Protein AF-A0A396FC81-F1 (afdb_monomer_lite)

Foldseek 3Di:
DDDDPPQDADPQLVPFPADPLDGPDDGDDPDLQSVVCNNVVDGDDSQQPDADPVRDGNVNVVVD

pLDDT: mean 85.17, std 12.65, range [47.94, 95.56]

Structure (mmCIF, N/CA/C/O backbone):
data_AF-A0A396FC81-F1
#
_entry.id   AF-A0A396FC81-F1
#
loop_
_atom_site.group_PDB
_atom_site.id
_atom_site.type_symbol
_atom_site.label_atom_id
_atom_site.label_alt_id
_atom_site.label_comp_id
_atom_site.label_asym_id
_atom_site.label_entity_id
_atom_site.label_seq_id
_atom_site.pdbx_PDB_ins_code
_atom_site.Cartn_x
_atom_site.Cartn_y
_atom_site.Cartn_z
_atom_site.occupancy
_atom_site.B_iso_or_equiv
_atom_site.auth_seq_id
_atom_site.auth_comp_id
_atom_site.auth_asym_id
_atom_site.auth_atom_id
_atom_site.pdbx_PDB_model_num
ATOM 1 N N . MET A 1 1 ? -3.639 -12.689 -12.961 1.00 47.94 1 MET A N 1
ATOM 2 C CA . MET A 1 1 ? -4.549 -11.907 -13.831 1.00 47.94 1 MET A CA 1
ATOM 3 C C . MET A 1 1 ? -3.690 -11.163 -14.844 1.00 47.94 1 MET A C 1
ATOM 5 O O . MET A 1 1 ? -2.786 -10.468 -14.391 1.00 47.94 1 MET A O 1
ATOM 9 N N . PRO A 1 2 ? -3.891 -11.340 -16.159 1.00 49.31 2 PRO A N 1
ATOM 10 C CA . PRO A 1 2 ? -3.122 -10.609 -17.162 1.00 49.31 2 PRO A CA 1
ATOM 11 C C . PRO A 1 2 ? -3.461 -9.113 -17.112 1.00 49.31 2 PRO A C 1
ATOM 13 O O . PRO A 1 2 ? -4.607 -8.727 -16.877 1.00 49.31 2 PRO A O 1
ATOM 16 N N . VAL A 1 3 ? -2.442 -8.275 -17.286 1.00 55.44 3 VAL A N 1
ATOM 17 C CA . VAL A 1 3 ? -2.581 -6.826 -17.471 1.00 55.44 3 VAL A CA 1
ATOM 18 C C . VAL A 1 3 ? -3.191 -6.591 -18.853 1.00 55.44 3 VAL A C 1
ATOM 20 O O . VAL A 1 3 ? -2.537 -6.843 -19.856 1.00 55.44 3 VAL A O 1
ATOM 23 N N . ASN A 1 4 ? -4.453 -6.160 -18.910 1.00 53.06 4 ASN A N 1
ATOM 24 C CA . ASN A 1 4 ? -5.094 -5.762 -20.165 1.00 53.06 4 ASN A CA 1
ATOM 25 C C . ASN A 1 4 ? -4.667 -4.334 -20.531 1.00 53.06 4 ASN A C 1
ATOM 27 O O . ASN A 1 4 ? -4.899 -3.400 -19.754 1.00 53.06 4 ASN A O 1
ATOM 31 N N . ASP A 1 5 ? -4.096 -4.169 -21.724 1.00 51.34 5 ASP A N 1
ATOM 32 C CA . ASP A 1 5 ? -3.799 -2.879 -22.351 1.00 51.34 5 ASP A CA 1
ATOM 33 C C . ASP A 1 5 ? -5.082 -2.040 -22.482 1.00 51.34 5 ASP A C 1
ATOM 35 O O . ASP A 1 5 ? -5.910 -2.252 -23.364 1.00 51.34 5 ASP A O 1
ATOM 39 N N . GLY A 1 6 ? -5.285 -1.115 -21.540 1.00 58.84 6 GLY A N 1
ATOM 40 C CA . GLY A 1 6 ? -6.462 -0.237 -21.470 1.00 58.84 6 GLY A CA 1
ATOM 41 C C . GLY A 1 6 ? -7.031 -0.049 -20.062 1.00 58.84 6 GLY A C 1
ATOM 42 O O . GLY A 1 6 ? -7.761 0.911 -19.820 1.00 58.84 6 GLY A O 1
ATOM 43 N N . VAL A 1 7 ? -6.667 -0.907 -19.104 1.00 66.56 7 VAL A N 1
ATOM 44 C CA . VAL A 1 7 ? -7.071 -0.750 -17.699 1.00 66.56 7 VAL A CA 1
ATOM 45 C C . VAL A 1 7 ? -6.027 0.084 -16.962 1.00 66.56 7 VAL A C 1
ATOM 47 O O . VAL A 1 7 ? -4.852 -0.290 -16.892 1.00 66.56 7 VAL A O 1
ATOM 50 N N . TRP A 1 8 ? -6.447 1.219 -16.391 1.00 70.75 8 TRP A N 1
ATOM 51 C CA . TRP A 1 8 ? -5.581 2.028 -15.533 1.00 70.75 8 TRP A CA 1
ATOM 52 C C . TRP A 1 8 ? -5.000 1.146 -14.426 1.00 70.75 8 TRP A C 1
ATOM 54 O O . TRP A 1 8 ? -5.719 0.642 -13.568 1.00 70.75 8 TRP A O 1
ATOM 64 N N . THR A 1 9 ? -3.685 0.951 -14.474 1.00 72.69 9 THR A N 1
ATOM 65 C CA . THR A 1 9 ? -2.953 0.144 -13.501 1.00 72.69 9 THR A CA 1
ATOM 66 C C . THR A 1 9 ? -1.883 1.025 -12.863 1.00 72.69 9 THR A C 1
ATOM 68 O O . THR A 1 9 ? -1.067 1.601 -13.596 1.00 72.69 9 THR A O 1
ATOM 71 N N . PRO A 1 10 ? -1.847 1.158 -11.529 1.00 80.12 10 PRO A N 1
ATOM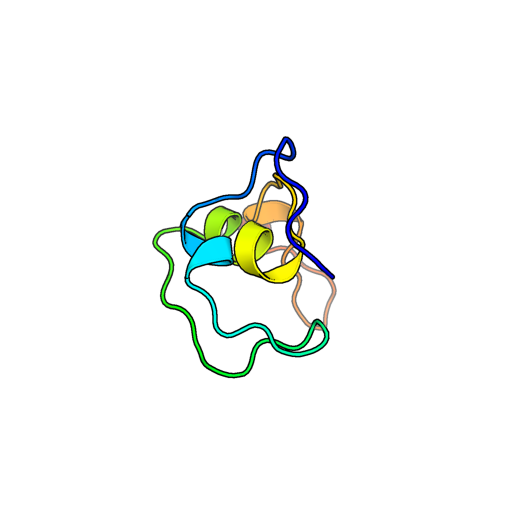 72 C CA . PRO A 1 10 ? -0.835 1.965 -10.866 1.00 80.12 10 PRO A CA 1
ATOM 73 C C . PRO A 1 10 ? 0.557 1.385 -11.102 1.00 80.12 10 PRO A C 1
ATOM 75 O O . PRO A 1 10 ? 0.728 0.167 -11.119 1.00 80.12 10 PRO A O 1
ATOM 78 N N . GLU A 1 11 ? 1.555 2.254 -11.258 1.00 83.50 11 GLU A N 1
ATOM 79 C CA . GLU A 1 11 ? 2.948 1.858 -11.511 1.00 83.50 11 GLU A CA 1
ATOM 80 C C . GLU A 1 11 ? 3.452 0.842 -10.480 1.00 83.50 11 GLU A C 1
ATOM 82 O O . GLU A 1 11 ? 3.982 -0.197 -10.858 1.00 83.50 11 GLU A O 1
ATOM 87 N N . ALA A 1 12 ? 3.152 1.070 -9.197 1.00 85.38 12 ALA A N 1
ATOM 88 C CA . ALA A 1 12 ? 3.514 0.165 -8.107 1.00 85.38 12 ALA A CA 1
ATOM 89 C C . ALA A 1 12 ? 2.976 -1.266 -8.288 1.00 85.38 12 ALA A C 1
ATOM 91 O O . ALA A 1 12 ? 3.604 -2.210 -7.827 1.00 85.38 12 ALA A O 1
ATOM 92 N N . ARG A 1 13 ? 1.825 -1.454 -8.954 1.00 86.75 13 ARG A N 1
ATOM 93 C CA . ARG A 1 13 ? 1.304 -2.794 -9.269 1.00 86.75 13 ARG A CA 1
ATOM 94 C C . ARG A 1 13 ? 1.995 -3.402 -10.486 1.00 86.75 13 ARG A C 1
ATOM 96 O O . ARG A 1 13 ? 2.172 -4.611 -10.520 1.00 86.75 13 ARG A O 1
ATOM 103 N N . ARG A 1 14 ? 2.377 -2.586 -11.475 1.00 85.44 14 ARG A N 1
ATOM 104 C CA . ARG A 1 14 ? 3.085 -3.062 -12.679 1.00 85.44 14 ARG A CA 1
ATOM 105 C C . ARG A 1 14 ? 4.480 -3.584 -12.346 1.00 85.44 14 ARG A C 1
ATOM 107 O O . ARG A 1 14 ? 4.952 -4.498 -13.006 1.00 85.44 14 ARG A O 1
ATOM 114 N N . THR A 1 15 ? 5.125 -2.989 -11.346 1.00 87.06 15 THR A N 1
ATOM 115 C CA . THR A 1 15 ? 6.465 -3.374 -10.890 1.00 87.06 15 THR A CA 1
ATOM 116 C C . THR A 1 15 ? 6.448 -4.412 -9.767 1.00 87.06 15 THR A C 1
ATOM 118 O O . THR A 1 15 ? 7.494 -4.977 -9.454 1.00 87.06 15 THR A O 1
ATOM 121 N N . ALA A 1 16 ? 5.288 -4.685 -9.161 1.00 89.25 16 ALA A N 1
ATOM 122 C CA . ALA A 1 16 ? 5.162 -5.672 -8.098 1.00 89.25 16 ALA A CA 1
ATOM 123 C C . ALA A 1 16 ? 5.328 -7.106 -8.642 1.00 89.25 16 ALA A C 1
ATOM 125 O O . ALA A 1 16 ? 4.712 -7.449 -9.656 1.00 89.25 16 ALA A O 1
ATOM 126 N N . PRO A 1 17 ? 6.093 -7.977 -7.957 1.00 91.31 17 PRO A N 1
ATOM 127 C CA . PRO A 1 17 ? 6.278 -9.364 -8.367 1.00 91.31 17 PRO A CA 1
ATOM 128 C C . PRO A 1 17 ? 5.033 -10.183 -8.009 1.00 91.31 17 PRO A C 1
ATOM 130 O O . PRO A 1 17 ? 4.976 -10.849 -6.976 1.00 91.31 17 PRO A O 1
ATOM 133 N N . ILE A 1 18 ? 4.000 -10.091 -8.845 1.00 89.88 18 ILE A N 1
ATOM 134 C CA . ILE A 1 18 ? 2.746 -10.829 -8.681 1.00 89.88 18 ILE A CA 1
ATOM 135 C C . ILE A 1 18 ? 2.743 -12.004 -9.655 1.00 89.88 18 ILE A C 1
ATOM 137 O O . ILE A 1 18 ? 2.649 -11.815 -10.867 1.00 89.88 18 ILE A O 1
ATOM 141 N N . VAL A 1 19 ? 2.798 -13.217 -9.114 1.00 90.75 19 VAL A N 1
ATOM 142 C CA . VAL A 1 19 ? 2.744 -14.471 -9.878 1.00 90.75 19 VAL A CA 1
ATOM 143 C C . VAL A 1 19 ? 1.456 -15.187 -9.499 1.00 90.75 19 VAL A C 1
ATOM 145 O O . VAL A 1 19 ? 1.161 -15.335 -8.317 1.00 90.75 19 VAL A O 1
ATOM 148 N N . ASP A 1 20 ? 0.638 -15.534 -10.494 1.00 88.31 20 ASP A N 1
ATOM 149 C CA . ASP A 1 20 ? -0.663 -16.198 -10.309 1.00 88.31 20 ASP A CA 1
ATOM 150 C C . ASP A 1 20 ? -1.612 -15.507 -9.312 1.00 88.31 20 ASP A C 1
ATOM 152 O O . ASP A 1 20 ? -2.453 -16.125 -8.669 1.00 88.31 20 ASP A O 1
ATOM 156 N N . GLY A 1 21 ? -1.516 -14.175 -9.214 1.00 86.56 21 GLY A N 1
ATOM 157 C CA . GLY A 1 21 ? -2.337 -13.374 -8.299 1.00 86.56 21 GLY A CA 1
ATOM 158 C C . GLY A 1 21 ? -1.807 -13.304 -6.865 1.00 86.56 21 GLY A C 1
ATOM 159 O O . GLY A 1 21 ? -2.439 -12.665 -6.029 1.00 86.56 21 GLY A O 1
ATOM 160 N N . VAL A 1 22 ? -0.641 -13.893 -6.595 1.00 90.19 22 VAL A N 1
ATOM 161 C CA . VAL A 1 22 ? 0.032 -13.863 -5.295 1.00 90.19 22 VAL A CA 1
ATOM 162 C C . VAL A 1 22 ? 1.241 -12.935 -5.364 1.00 90.19 22 VAL A C 1
ATOM 164 O O . VAL A 1 22 ? 2.098 -13.079 -6.239 1.00 90.19 22 VAL A O 1
ATOM 167 N N . LEU A 1 23 ? 1.311 -11.981 -4.434 1.00 90.38 23 LEU A N 1
ATOM 168 C CA . LEU A 1 23 ? 2.466 -11.104 -4.266 1.00 90.38 23 LEU A CA 1
ATOM 169 C C . LEU A 1 23 ? 3.623 -11.904 -3.651 1.00 90.38 23 LEU A C 1
ATOM 171 O O . LEU A 1 23 ? 3.482 -12.447 -2.561 1.00 90.38 23 LEU A O 1
ATOM 175 N N . GLN A 1 24 ? 4.746 -11.987 -4.361 1.00 95.31 24 GLN A N 1
ATOM 176 C CA . GLN A 1 24 ? 5.873 -12.858 -4.002 1.00 95.31 24 GLN A CA 1
ATOM 177 C C . GLN A 1 24 ? 6.903 -12.193 -3.082 1.00 95.31 24 GLN A C 1
ATOM 179 O O . GLN A 1 24 ? 7.694 -12.883 -2.447 1.00 95.31 24 GLN A O 1
ATOM 184 N N . ALA A 1 25 ? 6.930 -10.862 -3.030 1.00 91.88 25 ALA A N 1
ATOM 185 C CA . ALA A 1 25 ? 7.866 -10.111 -2.204 1.00 91.88 25 ALA A CA 1
ATOM 186 C C . ALA A 1 25 ? 7.243 -8.806 -1.711 1.00 91.88 25 ALA A C 1
ATOM 188 O O . ALA A 1 25 ? 6.328 -8.264 -2.339 1.00 91.88 25 ALA A O 1
ATOM 189 N N . ASP A 1 26 ? 7.784 -8.292 -0.610 1.00 92.19 26 ASP A N 1
ATOM 190 C CA . ASP A 1 26 ? 7.344 -7.034 -0.022 1.00 92.19 26 ASP A CA 1
ATOM 191 C C . ASP A 1 26 ? 7.593 -5.858 -0.972 1.00 92.19 26 ASP A C 1
ATOM 193 O O . ASP A 1 26 ? 8.665 -5.707 -1.563 1.00 92.19 26 ASP A O 1
ATOM 197 N N . VAL A 1 27 ? 6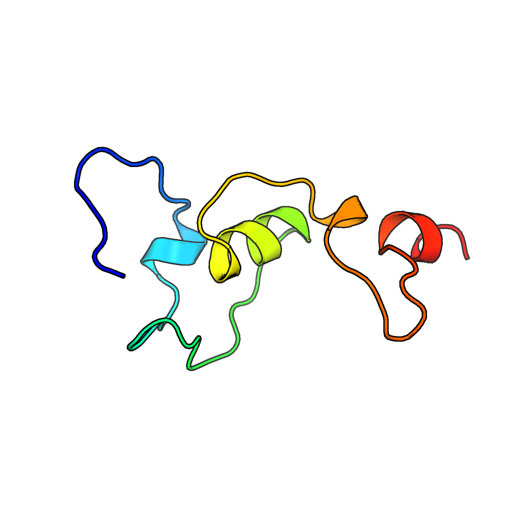.590 -4.987 -1.091 1.00 90.25 27 VAL A N 1
ATOM 198 C CA . VAL A 1 27 ? 6.653 -3.775 -1.912 1.00 90.25 27 VAL A CA 1
ATOM 199 C C . VAL A 1 27 ? 6.508 -2.561 -1.006 1.00 90.25 27 VAL A C 1
ATOM 201 O O . VAL A 1 27 ? 5.455 -2.328 -0.410 1.00 90.25 27 VAL A O 1
ATOM 204 N N . VAL A 1 28 ? 7.565 -1.752 -0.926 1.00 90.94 28 VAL A N 1
ATOM 205 C CA . VAL A 1 28 ? 7.533 -0.491 -0.179 1.00 90.94 28 VAL A CA 1
ATOM 206 C C . VAL A 1 28 ? 6.682 0.520 -0.942 1.00 90.94 28 VAL A C 1
ATOM 208 O O . VAL A 1 28 ? 6.926 0.807 -2.113 1.00 90.94 28 VAL A O 1
ATOM 211 N N . THR A 1 29 ? 5.687 1.098 -0.270 1.00 90.56 29 THR A N 1
ATOM 212 C CA . THR A 1 29 ? 4.808 2.115 -0.856 1.00 90.56 29 THR A CA 1
ATOM 213 C C . THR A 1 29 ? 4.769 3.373 0.004 1.00 90.56 29 THR A C 1
ATOM 215 O O . THR A 1 29 ? 4.999 3.335 1.210 1.00 90.56 29 THR A O 1
ATOM 218 N N . LYS A 1 30 ? 4.482 4.519 -0.624 1.00 89.88 30 LYS A N 1
ATOM 219 C CA . LYS A 1 30 ? 4.455 5.829 0.051 1.00 89.88 30 LYS A CA 1
ATOM 220 C C . LYS A 1 30 ? 3.134 6.122 0.769 1.00 89.88 30 LYS A C 1
ATOM 222 O O . LYS A 1 30 ? 3.039 7.122 1.471 1.00 89.88 30 LYS A O 1
ATOM 227 N N . SER A 1 31 ? 2.096 5.311 0.552 1.00 92.00 31 SER A N 1
ATOM 228 C CA . SER A 1 31 ? 0.790 5.521 1.175 1.00 92.00 31 SER A CA 1
ATOM 229 C C . SER A 1 31 ? 0.000 4.216 1.320 1.00 92.00 31 SER A C 1
ATOM 231 O O . SER A 1 31 ? 0.134 3.330 0.468 1.00 92.00 31 SER A O 1
ATOM 233 N N . PRO A 1 32 ? -0.895 4.119 2.322 1.00 93.19 32 PRO A N 1
ATOM 234 C CA . PRO A 1 32 ? -1.778 2.964 2.482 1.00 93.19 32 PRO A CA 1
ATOM 235 C C . PRO A 1 32 ? -2.655 2.702 1.252 1.00 93.19 32 PRO A C 1
ATOM 237 O O . PRO A 1 32 ? -2.933 1.551 0.921 1.00 93.19 32 PRO A O 1
ATOM 240 N N . SER A 1 33 ? -3.080 3.755 0.546 1.00 93.81 33 SER A N 1
ATOM 241 C CA . SER A 1 33 ? -3.867 3.618 -0.686 1.00 93.81 33 SE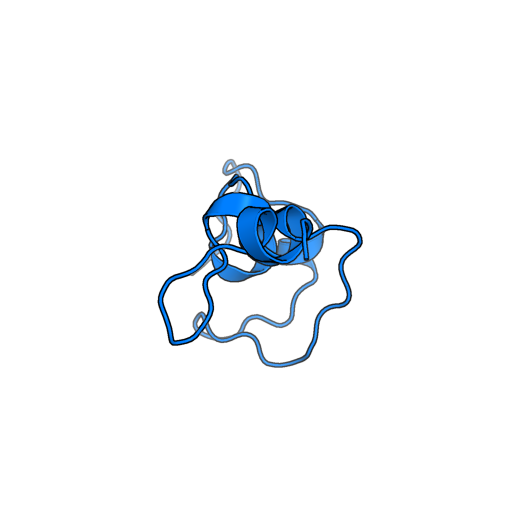R A CA 1
ATOM 242 C C . SER A 1 33 ? -3.052 2.959 -1.793 1.00 93.81 33 SER A C 1
ATOM 244 O O . SER A 1 33 ? -3.536 2.039 -2.440 1.00 93.81 33 SER A O 1
ATOM 246 N N . THR A 1 34 ? -1.789 3.361 -1.972 1.00 92.00 34 THR A N 1
ATOM 247 C CA . THR A 1 34 ? -0.901 2.742 -2.966 1.00 92.00 34 THR A CA 1
ATOM 248 C C . THR A 1 34 ? -0.685 1.258 -2.672 1.00 92.00 34 THR A C 1
ATOM 250 O O . THR A 1 34 ? -0.766 0.457 -3.600 1.00 92.00 34 THR A O 1
ATOM 253 N N . ALA A 1 35 ? -0.496 0.874 -1.403 1.00 92.94 35 ALA A N 1
ATOM 254 C CA . ALA A 1 35 ? -0.452 -0.538 -1.009 1.00 92.94 35 ALA A CA 1
ATOM 255 C C . ALA A 1 35 ? -1.745 -1.273 -1.399 1.00 92.94 35 ALA A C 1
ATOM 257 O O . ALA A 1 35 ? -1.703 -2.363 -1.971 1.0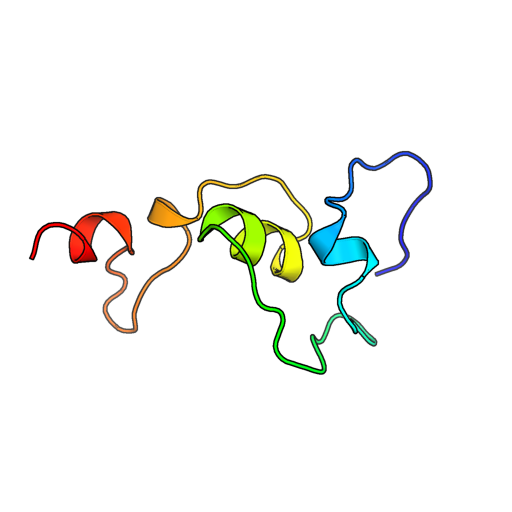0 92.94 35 ALA A O 1
ATOM 258 N N . GLY A 1 36 ? -2.902 -0.649 -1.155 1.00 92.44 36 GLY A N 1
ATOM 259 C CA . GLY A 1 36 ? -4.200 -1.201 -1.537 1.00 92.44 36 GLY A CA 1
ATOM 260 C C . GLY A 1 36 ? -4.305 -1.418 -3.043 1.00 92.44 36 GLY A C 1
ATOM 261 O O . GLY A 1 36 ? -4.821 -2.440 -3.487 1.00 92.44 36 GLY A O 1
ATOM 262 N N . TRP A 1 37 ? -3.795 -0.488 -3.850 1.00 91.56 37 TRP A N 1
ATOM 263 C CA . TRP A 1 37 ? -3.819 -0.626 -5.303 1.00 91.56 37 TRP A CA 1
ATOM 264 C C . TRP A 1 37 ? -2.909 -1.753 -5.806 1.00 91.56 37 TRP A C 1
ATOM 266 O O . TRP A 1 37 ? -3.258 -2.410 -6.786 1.00 91.56 37 TRP A O 1
ATOM 276 N N . VAL A 1 38 ? -1.772 -2.006 -5.142 1.00 90.81 38 VAL A N 1
ATOM 277 C CA . VAL A 1 38 ? -0.865 -3.118 -5.483 1.00 90.81 38 VAL A CA 1
ATOM 278 C C . VAL A 1 38 ? -1.570 -4.456 -5.336 1.00 90.81 38 VAL A C 1
ATOM 280 O O . VAL A 1 38 ? -1.485 -5.269 -6.249 1.00 90.81 38 VAL A O 1
ATOM 283 N N . VAL A 1 39 ? -2.310 -4.666 -4.246 1.00 89.62 39 VAL A N 1
ATOM 284 C CA . VAL A 1 39 ? -2.965 -5.953 -3.960 1.00 89.62 39 VAL A CA 1
ATOM 285 C C . VAL A 1 39 ? -4.301 -6.083 -4.698 1.00 89.62 39 VAL A C 1
ATOM 287 O O . VAL A 1 39 ? -4.534 -7.077 -5.387 1.00 89.62 39 VAL A O 1
ATOM 290 N N . LEU A 1 40 ? -5.153 -5.055 -4.650 1.00 87.88 40 LEU A N 1
ATOM 291 C CA . LEU A 1 40 ? -6.512 -5.110 -5.205 1.00 87.88 40 LEU A CA 1
ATOM 292 C C . LEU A 1 40 ? -6.575 -4.826 -6.710 1.00 87.88 40 LEU A C 1
ATOM 294 O O . LEU A 1 40 ? -7.483 -5.295 -7.387 1.00 87.88 40 LEU A O 1
ATOM 298 N N . GLY A 1 41 ? -5.619 -4.072 -7.255 1.00 85.06 41 GLY A N 1
ATOM 299 C CA . GLY A 1 41 ? -5.591 -3.735 -8.681 1.00 85.06 41 GLY A CA 1
ATOM 300 C C . GLY A 1 41 ? -6.595 -2.676 -9.107 1.00 85.06 41 GLY A C 1
ATOM 301 O O . GLY A 1 41 ? -6.780 -2.461 -10.299 1.00 85.06 41 GLY A O 1
ATOM 302 N N . CYS A 1 42 ? -7.214 -1.994 -8.148 1.00 85.19 42 CYS A N 1
ATOM 303 C CA . CYS A 1 42 ? -8.145 -0.902 -8.379 1.00 85.19 42 CYS A CA 1
ATOM 304 C C . CYS A 1 42 ? -7.875 0.253 -7.410 1.00 85.19 42 CYS A C 1
ATOM 306 O O . CYS A 1 42 ? -7.277 0.069 -6.344 1.00 85.19 42 CYS A O 1
ATOM 308 N N . SER A 1 43 ? -8.327 1.452 -7.787 1.00 87.31 43 SER A N 1
ATOM 309 C CA . SER A 1 43 ? -8.274 2.614 -6.904 1.00 87.31 43 SER A CA 1
ATOM 310 C C . SER A 1 43 ? -9.151 2.387 -5.672 1.00 87.31 43 SER A C 1
ATOM 312 O O . SER A 1 43 ? -10.297 1.953 -5.777 1.00 87.31 43 SER A O 1
ATOM 314 N N . ASN A 1 44 ? -8.604 2.681 -4.498 1.00 90.81 44 ASN A N 1
ATOM 315 C CA . ASN A 1 44 ? -9.286 2.602 -3.213 1.00 90.81 44 ASN A CA 1
ATOM 316 C C . ASN A 1 44 ? -8.701 3.602 -2.204 1.00 90.81 44 ASN A C 1
ATOM 318 O O . ASN A 1 44 ? -7.616 4.156 -2.410 1.00 90.81 44 ASN A O 1
ATOM 322 N N . ASN A 1 45 ? -9.437 3.807 -1.107 1.00 93.62 45 ASN A N 1
ATOM 323 C CA . ASN A 1 45 ? -8.980 4.558 0.055 1.00 93.62 45 ASN A CA 1
ATOM 324 C C . ASN A 1 45 ? -8.371 3.601 1.089 1.00 93.62 45 ASN A C 1
ATOM 326 O O . ASN A 1 45 ? -9.101 3.000 1.881 1.00 93.62 45 ASN A O 1
ATOM 330 N N . GLY A 1 46 ? -7.037 3.513 1.100 1.00 92.75 46 GLY A N 1
ATOM 331 C CA . GLY A 1 46 ? -6.269 2.650 2.000 1.00 92.75 46 GLY A CA 1
ATOM 332 C C . GLY A 1 46 ? -6.665 2.797 3.468 1.00 92.75 46 GLY A C 1
ATOM 333 O O . GLY A 1 46 ? -6.763 1.810 4.188 1.00 92.75 46 GLY A O 1
ATOM 334 N N . TRP A 1 47 ? -6.977 4.014 3.908 1.00 94.12 47 TRP A N 1
ATOM 335 C CA . TRP A 1 47 ? -7.312 4.290 5.303 1.00 94.12 47 TRP A CA 1
ATOM 336 C C . TRP A 1 47 ? -8.576 3.576 5.791 1.00 94.12 47 TRP A C 1
ATOM 338 O O . TRP A 1 47 ? -8.652 3.259 6.972 1.00 94.12 47 TRP A O 1
ATOM 348 N N . ASN A 1 48 ? -9.519 3.285 4.887 1.00 94.75 48 ASN A N 1
ATOM 349 C CA . ASN A 1 48 ? -10.798 2.644 5.207 1.00 94.75 48 ASN A CA 1
ATOM 350 C C . ASN A 1 48 ? -10.848 1.152 4.842 1.00 94.75 48 ASN A C 1
ATOM 352 O O . ASN A 1 48 ? -11.654 0.412 5.405 1.00 94.75 48 ASN A O 1
ATOM 356 N N . VAL A 1 49 ? -10.050 0.707 3.865 1.00 94.06 49 VAL A N 1
ATOM 357 C CA . VAL A 1 49 ? -10.089 -0.690 3.389 1.00 94.06 49 VAL A CA 1
ATOM 358 C C . VAL A 1 49 ? -9.202 -1.616 4.210 1.00 94.06 49 VAL A C 1
ATOM 360 O O . VAL A 1 49 ? -9.553 -2.778 4.399 1.00 94.06 49 VAL A O 1
ATOM 363 N N . TRP A 1 50 ? -8.076 -1.112 4.716 1.00 93.38 50 TRP A N 1
ATOM 364 C CA . TRP A 1 50 ? -7.198 -1.880 5.586 1.00 93.38 50 TRP A CA 1
ATOM 365 C C . TRP A 1 50 ? -7.802 -1.956 6.982 1.00 93.38 50 TRP A C 1
ATOM 367 O O .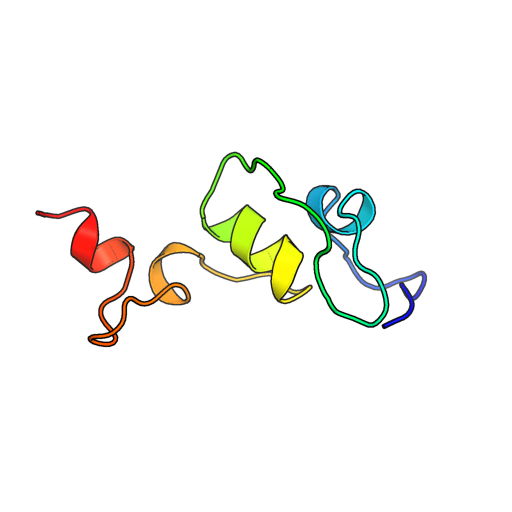 TRP A 1 50 ? -8.090 -0.924 7.591 1.00 93.38 50 TRP A O 1
ATOM 377 N N . LYS A 1 51 ? -7.981 -3.184 7.468 1.00 94.69 51 LYS A N 1
ATOM 378 C 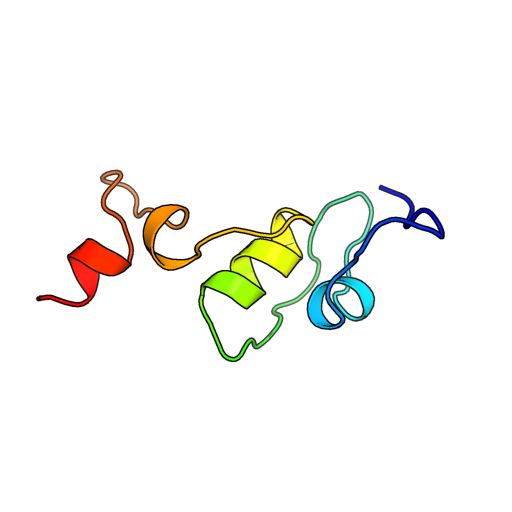CA . LYS A 1 51 ? -8.568 -3.487 8.770 1.00 94.69 51 LYS A CA 1
ATOM 379 C C . LYS A 1 51 ? -7.663 -4.425 9.549 1.00 94.69 51 LYS A C 1
ATOM 381 O O . LYS A 1 51 ? -6.997 -5.273 8.958 1.00 94.69 51 LYS A O 1
ATOM 386 N N . ASP A 1 52 ? -7.654 -4.255 10.861 1.00 92.75 52 ASP A N 1
ATOM 387 C CA . ASP A 1 52 ? -7.036 -5.210 11.774 1.00 92.75 52 ASP A CA 1
ATOM 388 C C . ASP A 1 52 ? -7.926 -6.443 12.017 1.00 92.75 52 ASP A C 1
ATOM 390 O O . ASP A 1 52 ? -9.025 -6.567 11.471 1.00 92.75 52 ASP A O 1
ATOM 394 N N . GLU A 1 53 ? -7.452 -7.353 12.869 1.00 94.00 53 GLU A N 1
ATOM 395 C CA . GLU A 1 53 ? -8.180 -8.560 13.284 1.00 94.00 53 GLU A CA 1
ATOM 396 C C . GLU A 1 53 ? -9.532 -8.273 13.959 1.00 94.00 53 GLU A C 1
ATOM 398 O O . GLU A 1 53 ? -10.433 -9.106 13.924 1.00 94.00 53 GLU A O 1
ATOM 403 N N . SER A 1 54 ? -9.699 -7.086 14.547 1.00 93.62 54 SER A N 1
ATOM 404 C CA . SER A 1 54 ? -10.940 -6.624 15.178 1.00 93.62 54 SER A CA 1
ATOM 405 C C . SER A 1 54 ? -11.855 -5.875 14.199 1.00 93.62 54 SER A C 1
ATOM 407 O O . SER A 1 54 ? -12.917 -5.393 14.590 1.00 93.62 54 SER A O 1
ATOM 409 N N . GLY A 1 55 ? -11.460 -5.757 12.928 1.00 94.06 55 GLY A N 1
ATOM 410 C CA . GLY A 1 55 ? -12.209 -5.067 11.881 1.00 94.06 55 GLY A CA 1
ATOM 411 C C . GLY A 1 55 ? -12.082 -3.541 11.899 1.00 94.06 55 GLY A C 1
ATOM 412 O O . GLY A 1 55 ? -12.752 -2.882 11.098 1.00 94.06 55 GLY A O 1
ATOM 413 N N . LYS A 1 56 ? -11.232 -2.976 12.765 1.00 94.19 56 LYS A N 1
ATOM 414 C CA . LYS A 1 56 ? -11.022 -1.529 12.887 1.00 94.19 56 LYS A CA 1
ATOM 415 C C . LYS A 1 56 ? -10.061 -1.043 11.805 1.00 94.19 56 LYS A C 1
ATOM 417 O O . LYS A 1 56 ? -9.054 -1.687 11.505 1.00 94.19 56 LYS A O 1
ATOM 422 N N . THR A 1 57 ? -10.393 0.087 11.194 1.00 95.56 57 THR A N 1
ATOM 423 C CA . THR A 1 57 ? -9.665 0.636 10.045 1.00 95.56 57 THR A CA 1
ATOM 424 C C . THR A 1 57 ? -8.378 1.360 10.449 1.00 95.56 57 THR A C 1
ATOM 426 O O . THR A 1 57 ? -8.205 1.777 11.600 1.00 95.56 57 THR A O 1
ATOM 429 N N . LEU A 1 58 ? -7.467 1.567 9.491 1.00 92.44 58 LEU A N 1
ATOM 430 C CA . LEU A 1 58 ? -6.257 2.366 9.726 1.00 92.44 58 LEU A CA 1
ATOM 431 C C . LEU A 1 58 ? -6.571 3.820 10.114 1.00 92.44 58 LEU A C 1
ATOM 433 O O . LEU A 1 58 ? -5.852 4.379 10.944 1.00 92.44 58 LEU A O 1
ATOM 437 N N . ASP A 1 59 ? -7.626 4.436 9.560 1.00 92.50 59 ASP A N 1
ATOM 438 C CA . ASP A 1 59 ? -8.025 5.801 9.952 1.00 92.50 59 ASP A CA 1
ATOM 439 C C . ASP A 1 59 ? -8.361 5.883 11.445 1.00 92.50 59 ASP A C 1
ATOM 441 O O . ASP A 1 59 ? -7.929 6.796 12.151 1.00 92.50 59 ASP A O 1
ATOM 445 N N . GLU A 1 60 ? -9.087 4.889 11.955 1.00 91.19 60 GLU A N 1
ATOM 446 C CA . GLU A 1 60 ? -9.469 4.836 13.363 1.00 91.19 60 GLU A CA 1
ATOM 447 C C . GLU A 1 60 ? -8.288 4.506 14.291 1.00 91.19 60 GLU A C 1
ATOM 449 O O . GLU A 1 60 ? -8.340 4.800 15.488 1.00 91.19 60 GLU A O 1
ATOM 454 N N . ARG A 1 61 ? -7.232 3.872 13.767 1.00 85.19 61 ARG A N 1
ATOM 455 C CA . ARG A 1 61 ? -5.986 3.587 14.497 1.00 85.19 61 ARG A CA 1
ATOM 456 C C . ARG A 1 61 ? -5.031 4.782 14.528 1.00 85.19 61 ARG A C 1
ATOM 458 O O . ARG A 1 61 ? -4.261 4.896 15.469 1.00 85.19 61 ARG A O 1
ATOM 465 N N . ARG A 1 62 ? -5.102 5.694 13.552 1.00 82.88 62 ARG A N 1
ATOM 466 C CA . ARG A 1 62 ? -4.275 6.915 13.493 1.00 82.88 62 ARG A CA 1
ATOM 467 C C . ARG A 1 62 ? -4.575 7.921 14.614 1.00 82.88 62 ARG A C 1
ATOM 469 O O . ARG A 1 62 ? -3.751 8.786 14.888 1.00 82.88 62 ARG A O 1
ATOM 476 N N . LYS A 1 63 ? -5.772 7.858 15.201 1.00 71.31 63 LYS A N 1
ATOM 477 C CA . LYS A 1 63 ? -6.278 8.817 16.203 1.00 71.31 63 LYS A CA 1
ATOM 478 C C . LYS A 1 63 ? -6.025 8.382 17.654 1.00 71.31 63 LYS A C 1
ATOM 480 O O . LYS A 1 63 ? -6.621 8.963 18.557 1.00 71.31 63 LYS A O 1
ATOM 485 N N . ILE A 1 64 ? -5.213 7.347 17.855 1.00 57.53 64 ILE A N 1
ATOM 486 C CA . ILE A 1 64 ? -4.782 6.841 19.165 1.00 57.53 64 ILE A CA 1
ATOM 487 C C . ILE A 1 64 ? -3.370 7.359 19.414 1.00 57.53 64 ILE A C 1
ATOM 489 O O . ILE A 1 64 ? -3.119 7.825 20.543 1.00 57.53 64 ILE A O 1
#

Radius of gyration: 13.04 Å; chains: 1; bounding box: 20×25×42 Å

Sequence (64 aa):
MPVNDGVWTPEARRTAPIVDGVLQADVVTKSPSTAGWVVLGCSNNGWNVWKDESGKTLDERRKI

Secondary structure (DSSP, 8-state):
----TTS---HHHHSS-EETTEE-S----SSHHHHHHHHHSS---HHHH-B-TTS-BHHHHTT-